Protein AF-A0A150PBJ9-F1 (afdb_monomer_lite)

Organism: Sorangium cellulosum (NCBI:txid56)

Radius of gyration: 31.78 Å; chains: 1; bounding box: 75×51×91 Å

Structure (mmCIF, N/CA/C/O backbone):
data_AF-A0A150PBJ9-F1
#
_entry.id   AF-A0A150PBJ9-F1
#
loop_
_atom_site.group_PDB
_atom_site.id
_atom_site.type_symbol
_atom_site.label_atom_id
_atom_site.label_alt_id
_atom_site.label_comp_id
_atom_site.label_asym_id
_atom_site.label_entity_id
_atom_site.label_seq_id
_atom_site.pdbx_PDB_ins_code
_atom_site.Cartn_x
_atom_site.Cartn_y
_atom_site.Cartn_z
_atom_site.occupancy
_atom_site.B_iso_or_equiv
_atom_site.auth_seq_id
_atom_site.auth_comp_id
_atom_site.auth_asym_id
_atom_site.auth_atom_id
_atom_site.pdbx_PDB_model_num
ATOM 1 N N . MET A 1 1 ? -46.341 -41.288 -55.806 1.00 36.78 1 MET A N 1
ATOM 2 C CA . MET A 1 1 ? -45.503 -42.311 -55.143 1.00 36.78 1 MET A CA 1
ATOM 3 C C . MET A 1 1 ? -45.011 -41.734 -53.827 1.00 36.78 1 MET A C 1
ATOM 5 O O . MET A 1 1 ? -44.511 -40.624 -53.857 1.00 36.78 1 MET A O 1
ATOM 9 N N . ARG A 1 2 ? -45.182 -42.499 -52.735 1.00 47.88 2 ARG A N 1
ATOM 10 C CA . ARG A 1 2 ? -44.670 -42.291 -51.359 1.00 47.88 2 ARG A CA 1
ATOM 11 C C . ARG A 1 2 ? -45.202 -41.021 -50.657 1.00 47.88 2 ARG A C 1
ATOM 13 O O . ARG A 1 2 ? -44.750 -39.921 -50.922 1.00 47.88 2 ARG A O 1
ATOM 20 N N . LEU A 1 3 ? -46.338 -41.122 -49.961 1.00 39.12 3 LEU A N 1
ATOM 21 C CA . LEU A 1 3 ? -46.480 -41.501 -48.534 1.00 39.12 3 LEU A CA 1
ATOM 22 C C . LEU A 1 3 ? -45.756 -40.518 -47.601 1.00 39.12 3 LEU A C 1
ATOM 24 O O . LEU A 1 3 ? -44.537 -40.447 -47.621 1.00 39.12 3 LEU A O 1
ATOM 28 N N . SER A 1 4 ? -46.515 -39.691 -46.871 1.00 40.34 4 SER A N 1
ATOM 29 C CA . SER A 1 4 ? -46.905 -39.931 -45.461 1.00 40.34 4 SER A CA 1
ATOM 30 C C . SER A 1 4 ? -45.711 -39.724 -44.520 1.00 40.34 4 SER A C 1
ATOM 32 O O . SER A 1 4 ? -44.721 -40.430 -44.623 1.00 40.34 4 SER A O 1
ATOM 34 N N . LYS A 1 5 ? -45.759 -38.824 -43.535 1.00 47.31 5 LYS A N 1
ATOM 35 C CA . LYS A 1 5 ? -46.699 -38.905 -42.411 1.00 47.31 5 LYS A CA 1
ATOM 36 C C . LYS A 1 5 ? -46.671 -37.584 -41.623 1.00 47.31 5 LYS A C 1
ATOM 38 O O . LYS A 1 5 ? -45.646 -37.222 -41.061 1.00 47.31 5 LYS A O 1
ATOM 43 N N . ILE A 1 6 ? -47.811 -36.899 -41.570 1.00 53.75 6 ILE A N 1
ATOM 44 C CA . ILE A 1 6 ? -48.126 -35.948 -40.500 1.00 53.75 6 ILE A CA 1
ATOM 45 C C . ILE A 1 6 ? -48.551 -36.799 -39.297 1.00 53.75 6 ILE A C 1
ATOM 47 O O . ILE A 1 6 ? -49.492 -37.585 -39.405 1.00 53.75 6 ILE A O 1
ATOM 51 N N . ALA A 1 7 ? -47.835 -36.672 -38.185 1.00 45.50 7 ALA A N 1
ATOM 52 C CA . ALA A 1 7 ? -48.248 -37.083 -36.842 1.00 45.50 7 ALA A CA 1
ATOM 53 C C . ALA A 1 7 ? -47.449 -36.199 -35.870 1.00 45.50 7 ALA A C 1
ATOM 55 O O . ALA A 1 7 ? -46.227 -36.273 -35.829 1.00 45.50 7 ALA A O 1
ATOM 56 N N . PHE A 1 8 ? -48.065 -35.170 -35.285 1.00 47.03 8 PHE A N 1
ATOM 57 C CA . PHE A 1 8 ? -48.608 -35.244 -33.923 1.00 47.03 8 PHE A CA 1
ATOM 58 C C . PHE A 1 8 ? -47.708 -36.059 -32.989 1.00 47.03 8 PHE A C 1
ATOM 60 O O . PHE A 1 8 ? -47.848 -37.273 -32.891 1.00 47.03 8 PHE A O 1
ATOM 67 N N . SER A 1 9 ? -46.816 -35.373 -32.275 1.00 44.09 9 SER A N 1
ATOM 68 C CA . SER A 1 9 ? -46.234 -35.902 -31.045 1.00 44.09 9 SER A CA 1
ATOM 69 C C . SER A 1 9 ? -46.145 -34.790 -29.999 1.00 44.09 9 SER A C 1
ATOM 71 O O . SER A 1 9 ? -45.128 -34.123 -29.858 1.00 44.09 9 SER A O 1
ATOM 73 N N . LEU A 1 10 ? -47.284 -34.610 -29.321 1.00 44.84 10 LEU A N 1
ATOM 74 C CA . LEU A 1 10 ? -47.415 -34.406 -27.873 1.00 44.84 10 LEU A CA 1
ATOM 75 C C . LEU A 1 10 ? -46.769 -33.130 -27.299 1.00 44.84 10 LEU A C 1
ATOM 77 O O . LEU A 1 10 ? -45.606 -33.092 -26.927 1.00 44.84 10 LEU A O 1
ATOM 81 N N . CYS A 1 11 ? -47.529 -32.039 -27.199 1.00 37.41 11 CYS A N 1
ATOM 82 C CA . CYS A 1 11 ? -48.166 -31.645 -25.932 1.00 37.41 11 CYS A CA 1
ATOM 83 C C . CYS A 1 11 ? -48.427 -32.800 -24.930 1.00 37.41 11 CYS A C 1
ATOM 85 O O . CYS A 1 11 ? -49.011 -33.816 -25.297 1.00 37.41 11 CYS A O 1
ATOM 87 N N . SER A 1 12 ? -48.070 -32.570 -23.658 1.00 45.22 12 SER A N 1
ATOM 88 C CA . SER A 1 12 ? -48.381 -33.354 -22.444 1.00 45.22 12 SER A CA 1
ATOM 89 C C . SER A 1 12 ? -47.236 -34.188 -21.843 1.00 45.22 12 SER A C 1
ATOM 91 O O . SER A 1 12 ? -47.244 -35.416 -21.830 1.00 45.22 12 SER A O 1
ATOM 93 N N . SER A 1 13 ? -46.295 -33.501 -21.197 1.00 43.56 13 SER A N 1
ATOM 94 C CA . SER A 1 13 ? -45.953 -33.835 -19.811 1.00 43.56 13 SER A CA 1
ATOM 95 C C . SER A 1 13 ? -45.966 -32.545 -19.001 1.00 43.56 13 SER A C 1
ATOM 97 O O . SER A 1 13 ? -45.478 -31.504 -19.431 1.00 43.56 13 SER A O 1
ATOM 99 N N . SER A 1 14 ? -46.687 -32.624 -17.898 1.00 48.47 14 SER A N 1
ATOM 100 C CA . SER A 1 14 ? -47.175 -31.537 -17.074 1.00 48.47 14 SER A CA 1
ATOM 101 C C . SER A 1 14 ? -46.084 -30.765 -16.320 1.00 48.47 14 SER A C 1
ATOM 103 O O . SER A 1 14 ? -45.061 -31.328 -15.952 1.00 48.47 14 SER A O 1
ATOM 105 N N . ALA A 1 15 ? -46.458 -29.527 -15.973 1.00 51.16 15 ALA A N 1
ATOM 106 C CA . ALA A 1 15 ? -46.025 -28.705 -14.836 1.00 51.16 15 ALA A CA 1
ATOM 107 C C . ALA A 1 15 ? -44.854 -27.705 -15.011 1.00 51.16 15 ALA A C 1
ATOM 109 O O . ALA A 1 15 ? -43.691 -28.066 -15.107 1.00 51.16 15 ALA A O 1
ATOM 110 N N . LEU A 1 16 ? -45.245 -26.425 -14.882 1.00 46.44 16 LEU A N 1
ATOM 111 C CA . LEU A 1 16 ? -44.522 -25.287 -14.288 1.00 46.44 16 LEU A CA 1
ATOM 112 C C . LEU A 1 16 ? -43.211 -24.803 -14.945 1.00 46.44 16 LEU A C 1
ATOM 114 O O . LEU A 1 16 ? -42.121 -25.228 -14.583 1.00 46.44 16 LEU A O 1
ATOM 118 N N . SER A 1 17 ? -43.307 -23.743 -15.756 1.00 46.72 17 SER A N 1
ATOM 119 C CA . SER A 1 17 ? -42.924 -22.367 -15.352 1.00 46.72 17 SER A CA 1
ATOM 120 C C . SER A 1 17 ? -42.616 -21.477 -16.569 1.00 46.72 17 SER A C 1
ATOM 122 O O . SER A 1 17 ? -41.638 -21.676 -17.275 1.00 46.72 17 SER A O 1
ATOM 124 N N . LEU A 1 18 ? -43.510 -20.507 -16.795 1.00 45.81 18 LEU A N 1
ATOM 125 C CA . LEU A 1 18 ? -43.277 -19.110 -17.206 1.00 45.81 18 LEU A CA 1
ATOM 126 C C . LEU A 1 18 ? -41.976 -18.763 -17.975 1.00 45.81 18 LEU A C 1
ATOM 128 O O . LEU A 1 18 ? -40.929 -18.625 -17.355 1.00 45.81 18 LEU A O 1
ATOM 132 N N . LEU A 1 19 ? -42.083 -18.423 -19.272 1.00 50.31 19 LEU A N 1
ATOM 133 C CA . LEU A 1 19 ? -42.003 -17.027 -19.766 1.00 50.31 19 LEU A CA 1
ATOM 134 C C . LEU A 1 19 ? -42.068 -16.916 -21.311 1.00 50.31 19 LEU A C 1
ATOM 136 O O . LEU A 1 19 ? -41.341 -17.563 -22.056 1.00 50.31 19 LEU A O 1
ATOM 140 N N . VAL A 1 20 ? -42.984 -16.041 -21.733 1.00 45.88 20 VAL A N 1
ATOM 141 C CA . VAL A 1 20 ? -43.241 -15.398 -23.042 1.00 45.88 20 VAL A CA 1
ATOM 142 C C . VAL A 1 20 ? -41.949 -14.737 -23.577 1.00 45.88 20 VAL A C 1
ATOM 144 O O . VAL A 1 20 ? -41.284 -14.062 -22.805 1.00 45.88 20 VAL A O 1
ATOM 147 N N . ALA A 1 21 ? -41.408 -15.001 -24.777 1.00 43.16 21 ALA A N 1
ATOM 148 C CA . ALA A 1 21 ? -41.847 -14.812 -26.176 1.00 43.16 21 ALA A CA 1
ATOM 149 C C . ALA A 1 21 ? -41.824 -13.353 -26.708 1.00 43.16 21 ALA A C 1
ATOM 151 O O . ALA A 1 21 ? -42.715 -12.578 -26.383 1.00 43.16 21 ALA A O 1
ATOM 152 N N . ALA A 1 22 ? -40.843 -13.059 -27.588 1.00 38.06 22 ALA A N 1
ATOM 153 C CA . ALA A 1 22 ? -40.787 -12.089 -28.716 1.00 38.06 22 ALA A CA 1
ATOM 154 C C . ALA A 1 22 ? -39.372 -11.461 -28.791 1.00 38.06 22 ALA A C 1
ATOM 156 O O . ALA A 1 22 ? -38.838 -11.084 -27.761 1.00 38.06 22 ALA A O 1
ATOM 157 N N . CYS A 1 23 ? -38.672 -11.295 -29.915 1.00 40.66 23 CYS A N 1
ATOM 158 C CA . CYS A 1 23 ? -38.951 -11.437 -31.341 1.00 40.66 23 CYS A CA 1
ATOM 159 C C . CYS A 1 23 ? -37.622 -11.752 -32.070 1.00 40.66 23 CYS A C 1
ATOM 161 O O . CYS A 1 23 ? -36.564 -11.258 -31.690 1.00 40.66 23 CYS A O 1
ATOM 163 N N . GLY A 1 24 ? -37.676 -12.581 -33.114 1.00 38.81 24 GLY A N 1
ATOM 164 C CA . GLY A 1 24 ? -36.553 -12.851 -34.008 1.00 38.81 24 GLY A CA 1
ATOM 165 C C . GLY A 1 24 ? -36.904 -12.413 -35.424 1.00 38.81 24 GLY A C 1
ATOM 166 O O . GLY A 1 24 ? -37.787 -13.005 -36.040 1.00 38.81 24 GLY A O 1
ATOM 167 N N . SER A 1 25 ? -36.193 -11.403 -35.921 1.00 46.75 25 SER A N 1
ATOM 168 C CA . SER A 1 25 ? -36.114 -11.033 -37.335 1.00 46.75 25 SER A CA 1
ATOM 169 C C . SER A 1 25 ? -34.650 -10.709 -37.636 1.00 46.75 25 SER A C 1
ATOM 171 O O . SER A 1 25 ? -34.183 -9.621 -37.319 1.00 46.75 25 SER A O 1
ATOM 173 N N . SER A 1 26 ? -33.912 -11.658 -38.211 1.00 48.69 26 SER A N 1
ATOM 174 C CA . SER A 1 26 ? -32.602 -11.404 -38.826 1.00 48.69 26 SER A CA 1
ATOM 175 C C . SER A 1 26 ? -32.810 -11.155 -40.321 1.00 48.69 26 SER A C 1
ATOM 177 O O . SER A 1 26 ? -33.587 -11.878 -40.951 1.00 48.69 26 SER A O 1
ATOM 179 N N . PRO A 1 27 ? -32.117 -10.164 -40.904 1.00 49.31 27 PRO A N 1
ATOM 180 C CA . PRO A 1 27 ? -30.964 -10.559 -41.708 1.00 49.31 27 PRO A CA 1
ATOM 181 C C . PRO A 1 27 ? -29.746 -9.619 -41.598 1.00 49.31 27 PRO A C 1
ATOM 183 O O . PRO A 1 27 ? -29.877 -8.405 -41.588 1.00 49.31 27 PRO A O 1
ATOM 186 N N . LEU A 1 28 ? -28.567 -10.255 -41.613 1.00 47.59 28 LEU A N 1
ATOM 187 C CA . LEU A 1 28 ? -27.345 -9.860 -42.332 1.00 47.59 28 LEU A CA 1
ATOM 188 C C . LEU A 1 28 ? -26.778 -8.446 -42.088 1.00 47.59 28 LEU A C 1
ATOM 190 O O . LEU A 1 28 ? -27.173 -7.475 -42.723 1.00 47.59 28 LEU A O 1
ATOM 194 N N . GLY A 1 29 ? -25.729 -8.398 -41.268 1.00 39.44 29 GLY A N 1
ATOM 195 C CA . GLY A 1 29 ? -24.799 -7.277 -41.140 1.00 39.44 29 GLY A CA 1
ATOM 196 C C . GLY A 1 29 ? -23.786 -7.612 -40.054 1.00 39.44 29 GLY A C 1
ATOM 197 O O . GLY A 1 29 ? -24.039 -7.360 -38.882 1.00 39.44 29 GLY A O 1
ATOM 198 N N . GLY A 1 30 ? -22.721 -8.315 -40.432 1.00 49.91 30 GLY A N 1
ATOM 199 C CA . GLY A 1 30 ? -21.629 -8.654 -39.535 1.00 49.91 30 GLY A CA 1
ATOM 200 C C . GLY A 1 30 ? -20.514 -7.637 -39.680 1.00 49.91 30 GLY A C 1
ATOM 201 O O . GLY A 1 30 ? -19.981 -7.521 -40.771 1.00 49.91 30 GLY A O 1
ATOM 202 N N . ASP A 1 31 ? -20.163 -7.000 -38.571 1.00 43.06 31 ASP A N 1
ATOM 203 C CA . ASP A 1 31 ? -18.818 -6.539 -38.245 1.00 43.06 31 ASP A CA 1
ATOM 204 C C . ASP A 1 31 ? -18.691 -6.763 -36.735 1.00 43.06 31 ASP A C 1
ATOM 206 O O . ASP A 1 31 ? -19.341 -6.110 -35.916 1.00 43.06 31 ASP A O 1
ATOM 210 N N . GLY A 1 32 ? -17.996 -7.843 -36.383 1.00 54.97 32 GLY A N 1
ATOM 211 C CA . GLY A 1 32 ? -17.704 -8.196 -35.007 1.00 54.97 32 GLY A CA 1
ATOM 212 C C . GLY A 1 32 ? -16.408 -7.526 -34.601 1.00 54.97 32 GLY A C 1
ATOM 213 O O . GLY A 1 32 ? -15.347 -8.008 -34.979 1.00 54.97 32 GLY A O 1
ATOM 214 N N . ASP A 1 33 ? -16.499 -6.477 -33.792 1.00 42.81 33 ASP A N 1
ATOM 215 C CA . ASP A 1 33 ? -15.355 -5.984 -33.039 1.00 42.81 33 ASP A CA 1
ATOM 216 C C . ASP A 1 33 ? -15.499 -6.413 -31.585 1.00 42.81 33 ASP A C 1
ATOM 218 O O . ASP A 1 33 ? -16.391 -6.019 -30.832 1.00 42.81 33 ASP A O 1
ATOM 222 N N . SER A 1 34 ? -14.617 -7.348 -31.272 1.00 52.88 34 SER A N 1
ATOM 223 C CA . SER A 1 34 ? -14.459 -8.063 -30.026 1.00 52.88 34 SER A CA 1
ATOM 224 C C . SER A 1 34 ? -14.474 -7.143 -28.812 1.00 52.88 34 SER A C 1
ATOM 226 O O . SER A 1 34 ? -13.757 -6.145 -28.738 1.00 52.88 34 SER A O 1
ATOM 228 N N . ALA A 1 35 ? -15.209 -7.588 -27.795 1.00 47.78 35 ALA A N 1
ATOM 229 C CA . ALA A 1 35 ? -14.865 -7.312 -26.419 1.00 47.78 35 ALA A CA 1
ATOM 230 C C . ALA A 1 35 ? -13.405 -7.723 -26.189 1.00 47.78 35 ALA A C 1
ATOM 232 O O . ALA A 1 35 ? -13.084 -8.902 -26.068 1.00 47.78 35 ALA A O 1
ATOM 233 N N . SER A 1 36 ? -12.541 -6.726 -26.104 1.00 47.19 36 SER A N 1
ATOM 234 C CA . SER A 1 36 ? -11.351 -6.804 -25.283 1.00 47.19 36 SER A CA 1
ATOM 235 C C . SER A 1 36 ? -11.585 -5.807 -24.169 1.00 47.19 36 SER A C 1
ATOM 237 O O . SER A 1 36 ? -11.382 -4.606 -24.325 1.00 47.19 36 SER A O 1
ATOM 239 N N . SER A 1 37 ? -12.045 -6.318 -23.031 1.00 49.19 37 SER A N 1
ATOM 240 C CA . SER A 1 37 ? -11.623 -5.782 -21.749 1.00 49.19 37 SER A CA 1
ATOM 241 C C . SER A 1 37 ? -10.098 -5.728 -21.790 1.00 49.19 37 SER A C 1
ATOM 243 O O . SER A 1 37 ? -9.423 -6.725 -21.525 1.00 49.19 37 SER A O 1
ATOM 245 N N . ALA A 1 38 ? -9.557 -4.587 -22.203 1.00 46.84 38 ALA A N 1
ATOM 246 C CA . ALA A 1 38 ? -8.199 -4.233 -21.881 1.00 46.84 38 ALA A CA 1
ATOM 247 C C . ALA A 1 38 ? -8.198 -4.076 -20.361 1.00 46.84 38 ALA A C 1
ATOM 249 O O . ALA A 1 38 ? -8.530 -3.026 -19.818 1.00 46.84 38 ALA A O 1
ATOM 250 N N . GLY A 1 39 ? -7.889 -5.171 -19.661 1.00 47.16 39 GLY A N 1
ATOM 251 C CA . GLY A 1 39 ? -7.161 -5.025 -18.419 1.00 47.16 39 GLY A CA 1
ATOM 252 C C . GLY A 1 39 ? -5.980 -4.142 -18.777 1.00 47.16 39 GLY A C 1
ATOM 253 O O . GLY A 1 39 ? -5.208 -4.491 -19.673 1.00 47.16 39 GLY A O 1
ATOM 254 N N . HIS A 1 40 ? -5.913 -2.966 -18.167 1.00 47.53 40 HIS 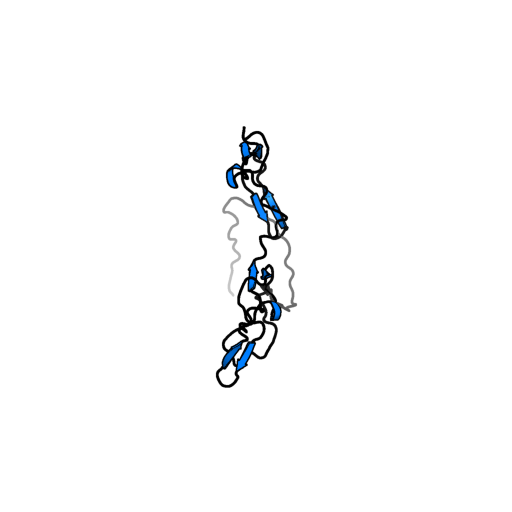A N 1
ATOM 255 C CA . HIS A 1 40 ? -4.769 -2.079 -18.270 1.00 47.53 40 HIS A CA 1
ATOM 256 C C . HIS A 1 40 ? -3.616 -2.765 -17.527 1.00 47.53 40 HIS A C 1
ATOM 258 O O . HIS A 1 40 ? -3.254 -2.423 -16.409 1.00 47.53 40 HIS A O 1
ATOM 264 N N . GLY A 1 41 ? -3.090 -3.831 -18.137 1.00 45.69 41 GLY A N 1
ATOM 265 C CA . GLY A 1 41 ? -1.775 -4.350 -17.843 1.00 45.69 41 GLY A CA 1
ATOM 266 C C . GLY A 1 41 ? -0.818 -3.220 -18.155 1.00 45.69 41 GLY A C 1
ATOM 267 O O . GLY A 1 41 ? -0.817 -2.711 -19.278 1.00 45.69 41 GLY A O 1
ATOM 268 N N . ALA A 1 42 ? -0.092 -2.801 -17.122 1.00 54.66 42 ALA A N 1
ATOM 269 C CA . ALA A 1 42 ? 0.936 -1.780 -17.153 1.00 54.66 42 ALA A CA 1
ATOM 270 C C . ALA A 1 42 ? 1.710 -1.822 -18.480 1.00 54.66 42 ALA A C 1
ATOM 272 O O . ALA A 1 42 ? 2.580 -2.663 -18.694 1.00 54.66 42 ALA A O 1
ATOM 273 N N . SER A 1 43 ? 1.338 -0.931 -19.395 1.00 51.09 43 SER A N 1
ATOM 274 C CA . SER A 1 43 ? 2.121 -0.631 -20.584 1.00 51.09 43 SER A CA 1
ATOM 275 C C . SER A 1 43 ? 3.105 0.431 -20.109 1.00 51.09 43 SER A C 1
ATOM 277 O O . SER A 1 43 ? 2.723 1.566 -19.861 1.00 51.09 43 SER A O 1
ATOM 279 N N . ALA A 1 44 ? 4.326 0.055 -19.737 1.00 53.62 44 ALA A N 1
ATOM 280 C CA . ALA A 1 44 ? 5.395 -0.116 -20.714 1.00 53.62 44 ALA A CA 1
ATOM 281 C C . ALA A 1 44 ? 5.399 1.069 -21.690 1.00 53.62 44 ALA A C 1
ATOM 283 O O . ALA A 1 44 ? 4.933 0.962 -22.821 1.00 53.62 44 ALA A O 1
ATOM 284 N N . SER A 1 45 ? 5.906 2.213 -21.236 1.00 52.50 45 SER A N 1
ATOM 285 C CA . SER A 1 45 ? 6.220 3.345 -22.104 1.00 52.50 45 SER A CA 1
ATOM 286 C C . SER A 1 45 ? 7.733 3.436 -22.330 1.00 52.50 45 SER A C 1
ATOM 288 O O . SER A 1 45 ? 8.449 4.155 -21.644 1.00 52.50 45 SER A O 1
ATOM 290 N N . SER A 1 46 ? 8.165 2.681 -23.342 1.00 54.09 46 SER A N 1
ATOM 291 C CA . SER A 1 46 ? 8.940 3.175 -24.490 1.00 54.09 46 SER A CA 1
ATOM 292 C C . SER A 1 46 ? 10.366 3.710 -24.282 1.00 54.09 46 SER A C 1
ATOM 294 O O . SER A 1 46 ? 10.625 4.906 -24.377 1.00 54.09 46 SER A O 1
ATOM 296 N N . GLY A 1 47 ? 11.316 2.777 -24.221 1.00 43.81 47 GLY A N 1
ATOM 297 C CA . GLY A 1 47 ? 12.607 2.842 -24.925 1.00 43.81 47 GLY A CA 1
ATOM 298 C C . GLY A 1 47 ? 12.834 1.491 -25.628 1.00 43.81 47 GLY A C 1
ATOM 299 O O . GLY A 1 47 ? 12.170 0.529 -25.236 1.00 43.81 47 GLY A O 1
ATOM 300 N N . PRO A 1 48 ? 13.679 1.369 -26.672 1.00 43.47 48 PRO A N 1
ATOM 301 C CA . PRO A 1 48 ? 13.875 0.110 -27.396 1.00 43.47 48 PRO A CA 1
ATOM 302 C C . PRO A 1 48 ? 14.573 -0.921 -26.493 1.00 43.47 48 PRO A C 1
ATOM 304 O O . PRO A 1 48 ? 15.778 -1.089 -26.520 1.00 43.47 48 PRO A O 1
ATOM 307 N N . GLY A 1 49 ? 13.813 -1.597 -25.637 1.00 50.38 49 GLY A N 1
ATOM 308 C CA . GLY A 1 49 ? 14.286 -2.688 -24.794 1.00 50.38 49 GLY A CA 1
ATOM 309 C C . GLY A 1 4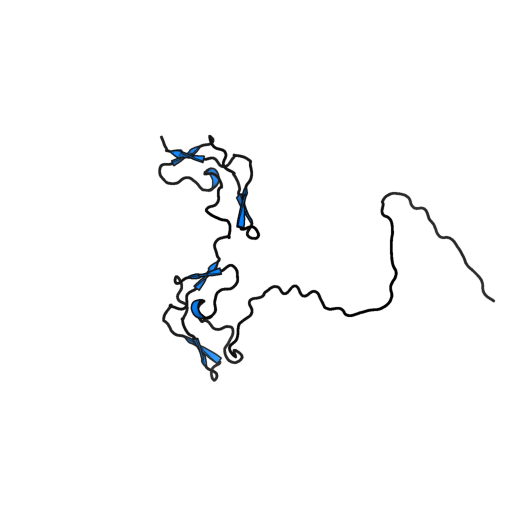9 ? 14.060 -4.011 -25.503 1.00 50.38 49 GLY A C 1
ATOM 310 O O . GLY A 1 49 ? 13.194 -4.782 -25.106 1.00 50.38 49 GLY A O 1
ATOM 311 N N . THR A 1 50 ? 14.757 -4.249 -26.612 1.00 51.19 50 THR A N 1
ATOM 312 C CA . THR A 1 50 ? 14.817 -5.600 -27.208 1.00 51.19 50 THR A CA 1
ATOM 313 C C . THR A 1 50 ? 16.194 -6.243 -27.017 1.00 51.19 50 THR A C 1
ATOM 315 O O . THR A 1 50 ? 16.374 -7.402 -27.370 1.00 51.19 50 THR A O 1
ATOM 318 N N . GLU A 1 51 ? 17.147 -5.538 -26.398 1.00 60.75 51 GLU A N 1
ATOM 319 C CA . GLU A 1 51 ? 18.505 -6.046 -26.159 1.00 60.75 51 GLU A CA 1
ATOM 320 C C . GLU A 1 51 ? 18.836 -6.323 -24.683 1.00 60.75 51 GLU A C 1
ATOM 322 O O . GLU A 1 51 ? 19.543 -7.290 -24.411 1.00 60.75 51 GLU A O 1
ATOM 327 N N . CYS A 1 52 ? 18.268 -5.582 -23.723 1.00 70.94 52 CYS A N 1
ATOM 328 C CA . CYS A 1 52 ? 18.448 -5.875 -22.296 1.00 70.94 52 CYS A CA 1
ATOM 329 C C . CYS A 1 52 ? 17.313 -6.717 -21.709 1.00 70.94 52 CYS A C 1
ATOM 331 O O . CYS A 1 52 ? 16.143 -6.562 -22.062 1.00 70.94 52 CYS A O 1
ATOM 333 N N . GLY A 1 53 ? 17.663 -7.625 -20.795 1.00 68.31 53 GLY A N 1
ATOM 334 C CA . GLY A 1 53 ? 16.709 -8.535 -20.166 1.00 68.31 53 GLY A CA 1
ATOM 335 C C . GLY A 1 53 ? 15.666 -7.801 -19.318 1.00 68.31 53 GLY A C 1
ATOM 336 O O . GLY A 1 53 ? 15.979 -7.319 -18.232 1.00 68.31 53 GLY A O 1
ATOM 337 N N . GLY A 1 54 ? 14.417 -7.774 -19.788 1.00 71.81 54 GLY A N 1
ATOM 338 C CA . GLY A 1 54 ? 13.267 -7.293 -19.017 1.00 71.81 54 GLY A CA 1
ATOM 339 C C . GLY A 1 54 ? 13.122 -5.764 -18.944 1.00 71.81 54 GLY A C 1
ATOM 340 O O . GLY A 1 54 ? 13.784 -5.039 -19.685 1.00 71.81 54 GLY A O 1
ATOM 341 N N . PRO A 1 55 ? 12.204 -5.261 -18.096 1.00 73.94 55 PRO A N 1
ATOM 342 C CA . PRO A 1 55 ? 11.976 -3.827 -17.923 1.00 73.94 55 PRO A CA 1
ATOM 343 C C . PRO A 1 55 ? 13.184 -3.136 -17.277 1.00 73.94 55 PRO A C 1
ATOM 345 O O . PRO A 1 55 ? 13.952 -3.761 -16.545 1.00 73.94 55 PRO A O 1
ATOM 348 N N . SER A 1 56 ? 13.326 -1.833 -17.527 1.00 77.56 56 SER A N 1
ATOM 349 C CA . SER A 1 56 ? 14.393 -1.031 -16.927 1.00 77.56 56 SER A CA 1
ATOM 350 C C . SER A 1 56 ? 14.277 -1.041 -15.398 1.00 77.56 56 SER A C 1
ATOM 352 O O . SER A 1 56 ? 13.195 -0.745 -14.882 1.00 77.56 56 SER A O 1
ATOM 354 N N . PRO A 1 57 ? 15.367 -1.325 -14.661 1.00 80.25 57 PRO A N 1
ATOM 355 C CA . PRO A 1 57 ? 15.372 -1.323 -13.199 1.00 80.25 57 PRO A CA 1
ATOM 356 C C . PRO A 1 57 ? 15.429 0.092 -12.591 1.00 80.25 57 PRO A C 1
ATOM 358 O O . PRO A 1 57 ? 15.640 0.231 -11.390 1.00 80.25 57 PRO A O 1
ATOM 361 N N . VAL A 1 58 ? 15.256 1.147 -13.398 1.00 86.56 58 VAL A N 1
ATOM 362 C CA . VAL A 1 58 ? 15.182 2.530 -12.911 1.00 86.56 58 VAL A CA 1
ATOM 363 C C . VAL A 1 58 ? 13.958 2.734 -12.012 1.00 86.56 58 VAL A C 1
ATOM 365 O O . VAL A 1 58 ? 12.891 2.163 -12.252 1.00 86.56 58 VAL A O 1
ATOM 368 N N . GLY A 1 59 ? 14.111 3.558 -10.980 1.00 87.31 59 GLY A N 1
ATOM 369 C CA . GLY A 1 59 ? 13.046 3.818 -10.020 1.00 87.31 59 GLY A CA 1
ATOM 370 C C . GLY A 1 59 ? 11.859 4.615 -10.575 1.00 87.31 59 GLY A C 1
ATOM 371 O O . GLY A 1 59 ? 11.842 5.098 -11.717 1.00 87.31 59 GLY A O 1
ATOM 372 N N . CYS A 1 60 ? 10.836 4.758 -9.736 1.00 88.00 60 CYS A N 1
ATOM 373 C CA . CYS A 1 60 ? 9.569 5.385 -10.097 1.00 88.00 60 CYS A CA 1
ATOM 374 C C . CYS A 1 60 ? 9.656 6.881 -10.421 1.00 88.00 60 CYS A C 1
ATOM 376 O O . CYS A 1 60 ? 8.778 7.392 -11.109 1.00 88.00 60 CYS A O 1
ATOM 378 N N . HIS A 1 61 ? 10.717 7.588 -10.027 1.00 84.75 61 HIS A N 1
ATOM 379 C CA . HIS A 1 61 ? 10.915 8.990 -10.419 1.00 84.75 61 HIS A CA 1
ATOM 380 C C . HIS A 1 61 ? 11.116 9.143 -11.933 1.00 84.75 61 HIS A C 1
ATOM 382 O O . HIS A 1 61 ? 10.776 10.181 -12.500 1.00 84.75 61 HIS A O 1
ATOM 388 N N . ALA A 1 62 ? 11.655 8.115 -12.597 1.00 82.56 62 ALA A N 1
ATOM 389 C CA . ALA A 1 62 ? 11.885 8.125 -14.039 1.00 82.56 62 ALA A CA 1
ATOM 390 C C . ALA A 1 62 ? 10.748 7.463 -14.832 1.00 82.56 62 ALA A C 1
ATOM 392 O O . ALA A 1 62 ? 10.425 7.922 -15.927 1.00 82.56 62 ALA A O 1
ATOM 393 N N . GLN A 1 63 ? 10.158 6.383 -14.306 1.00 82.81 63 GLN A N 1
ATOM 394 C CA . GLN A 1 63 ? 9.140 5.587 -15.014 1.00 82.81 63 GLN A CA 1
ATOM 395 C C . GLN A 1 63 ? 7.701 5.833 -14.546 1.00 82.81 63 GLN A C 1
ATOM 397 O O . GLN A 1 63 ? 6.762 5.440 -15.234 1.00 82.81 63 GLN A O 1
ATOM 402 N N . GLY A 1 64 ? 7.514 6.484 -13.400 1.00 81.94 64 GLY A N 1
ATOM 403 C CA . GLY A 1 64 ? 6.236 6.521 -12.698 1.00 81.94 64 GLY A CA 1
ATOM 404 C C . GLY A 1 64 ? 5.906 5.197 -12.004 1.00 81.94 64 GLY A C 1
ATOM 405 O O . GLY A 1 64 ? 6.635 4.209 -12.104 1.00 81.94 64 GLY A O 1
ATOM 406 N N . CYS A 1 65 ? 4.787 5.194 -11.284 1.00 85.06 65 CYS A N 1
ATOM 407 C CA . CYS A 1 65 ? 4.213 4.007 -10.662 1.00 85.06 65 CYS A CA 1
ATOM 408 C C . CYS A 1 65 ? 2.932 3.574 -11.389 1.00 85.06 65 CYS A C 1
ATOM 410 O O . CYS A 1 65 ? 2.250 4.422 -11.968 1.00 85.06 65 CYS A O 1
ATOM 412 N N . PRO A 1 66 ? 2.592 2.270 -11.385 1.00 79.81 66 PRO A N 1
ATOM 413 C CA . PRO A 1 66 ? 1.287 1.807 -11.849 1.00 79.81 66 PRO A CA 1
ATOM 414 C C . PRO A 1 66 ? 0.156 2.392 -10.987 1.00 79.81 66 PRO A C 1
ATOM 416 O O . PRO A 1 66 ? 0.395 2.878 -9.882 1.00 79.81 66 PRO A O 1
ATOM 419 N N . GLU A 1 67 ? -1.077 2.354 -11.500 1.00 77.25 67 GLU A N 1
ATOM 420 C CA . GLU A 1 67 ? -2.245 2.928 -10.820 1.00 77.25 67 GLU A CA 1
ATOM 421 C C . GLU A 1 67 ? -2.429 2.365 -9.400 1.00 77.25 67 GLU A C 1
ATOM 423 O O . GLU A 1 67 ? -2.301 1.160 -9.179 1.00 77.25 67 GLU A O 1
ATOM 428 N N . GLY A 1 68 ? -2.742 3.247 -8.443 1.00 70.94 68 GLY A N 1
ATOM 429 C CA . GLY A 1 68 ? -2.877 2.888 -7.027 1.00 70.94 68 GLY A CA 1
ATOM 430 C C . GLY A 1 68 ? -1.545 2.647 -6.313 1.00 70.94 68 GLY A C 1
ATOM 431 O O . GLY A 1 68 ? -1.515 1.971 -5.282 1.00 70.94 68 GLY A O 1
ATOM 432 N N . GLN A 1 69 ? -0.439 3.149 -6.866 1.00 83.81 69 GLN A N 1
ATOM 433 C CA . GLN A 1 69 ? 0.842 3.209 -6.181 1.00 83.81 69 GLN A CA 1
ATOM 434 C C . 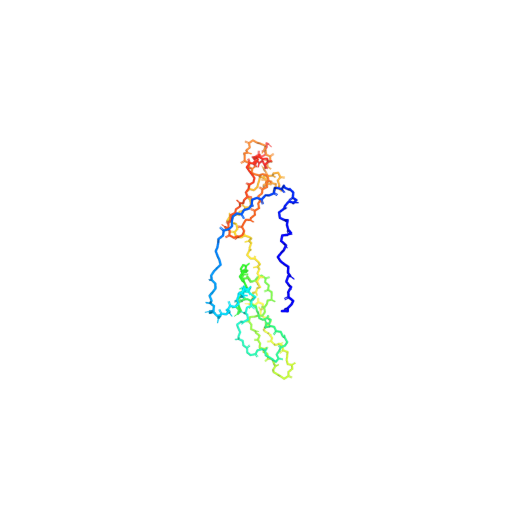GLN A 1 69 ? 1.430 4.624 -6.250 1.00 83.81 69 GLN A C 1
ATOM 436 O O . GLN A 1 69 ? 1.502 5.233 -7.321 1.00 83.81 69 GLN A O 1
ATOM 441 N N . SER A 1 70 ? 1.952 5.098 -5.122 1.00 84.94 70 SER A N 1
ATOM 442 C CA . SER A 1 70 ? 2.690 6.355 -5.022 1.00 84.94 70 SER A CA 1
ATOM 443 C C . SER A 1 70 ? 4.193 6.113 -5.023 1.00 84.94 70 SER A C 1
ATOM 445 O O . SER A 1 70 ? 4.701 5.123 -4.496 1.00 84.94 70 SER A O 1
ATOM 447 N N . CYS A 1 71 ? 4.916 7.044 -5.633 1.00 88.12 71 CYS A N 1
ATOM 448 C CA . CYS A 1 71 ? 6.368 7.025 -5.671 1.00 88.12 71 CYS A CA 1
ATOM 449 C C . CYS A 1 71 ? 6.925 7.682 -4.402 1.00 88.12 71 CYS A C 1
ATOM 451 O O . CYS A 1 71 ? 6.581 8.830 -4.116 1.00 88.12 71 CYS A O 1
ATOM 453 N N . VAL A 1 72 ? 7.752 6.957 -3.645 1.00 86.00 72 VAL A N 1
ATOM 454 C CA . VAL A 1 72 ? 8.375 7.448 -2.404 1.00 86.00 72 VAL A CA 1
ATOM 455 C C . VAL A 1 72 ? 9.883 7.214 -2.399 1.00 86.00 72 VAL A C 1
ATOM 457 O O . VAL A 1 72 ? 10.375 6.224 -2.942 1.00 86.00 72 VAL A O 1
ATOM 460 N N . ASP A 1 73 ? 10.620 8.087 -1.718 1.00 84.50 73 ASP A N 1
ATOM 461 C CA . ASP A 1 73 ? 12.085 8.046 -1.615 1.00 84.50 73 ASP A CA 1
ATOM 462 C C . ASP A 1 73 ? 12.623 7.029 -0.578 1.00 84.50 73 ASP A C 1
ATOM 464 O O . ASP A 1 73 ? 13.803 7.037 -0.242 1.00 84.50 73 ASP A O 1
ATOM 468 N N . GLU A 1 74 ? 11.784 6.136 -0.039 1.00 76.81 74 GLU A N 1
ATOM 469 C CA . GLU A 1 74 ? 12.177 5.203 1.037 1.00 76.81 74 GLU A CA 1
ATOM 470 C C . GLU A 1 74 ? 12.939 3.950 0.558 1.00 76.81 74 GLU A C 1
ATOM 472 O O . GLU A 1 74 ? 13.340 3.117 1.374 1.00 76.81 74 GLU A O 1
ATOM 477 N N . GLY A 1 75 ? 13.163 3.791 -0.750 1.00 75.19 75 GLY A N 1
ATOM 478 C CA . GLY A 1 75 ? 13.869 2.637 -1.311 1.00 75.19 75 GLY A CA 1
ATOM 479 C C . GLY A 1 75 ? 15.036 3.019 -2.214 1.00 75.19 75 GLY A C 1
ATOM 480 O O . GLY A 1 75 ? 14.999 4.025 -2.915 1.00 75.19 75 GLY A O 1
ATOM 481 N N . CYS A 1 76 ? 16.072 2.176 -2.226 1.00 80.25 76 CYS A N 1
ATOM 482 C CA . CYS A 1 76 ? 17.240 2.381 -3.076 1.00 80.25 76 CYS A CA 1
ATOM 483 C C . CYS A 1 76 ? 16.988 1.833 -4.484 1.00 80.25 76 CYS A C 1
ATOM 485 O O . CYS A 1 76 ? 17.380 0.714 -4.816 1.00 80.25 76 CYS A O 1
ATOM 487 N N . ALA A 1 77 ? 16.304 2.631 -5.298 1.00 86.50 77 ALA A N 1
ATOM 488 C CA . ALA A 1 77 ? 16.237 2.422 -6.735 1.00 86.50 77 ALA A CA 1
ATOM 489 C C . ALA A 1 77 ? 17.162 3.425 -7.445 1.00 86.50 77 ALA A C 1
ATOM 491 O O . ALA A 1 77 ? 17.279 4.564 -6.993 1.00 86.50 77 ALA A O 1
ATOM 492 N N . PRO A 1 78 ? 17.812 3.043 -8.552 1.00 84.00 78 PRO A N 1
ATOM 493 C CA . PRO A 1 78 ? 18.674 3.942 -9.313 1.00 84.00 78 PRO A CA 1
ATOM 494 C C . PRO A 1 78 ? 17.857 5.020 -10.044 1.00 84.00 78 PRO A C 1
ATOM 496 O O . PRO A 1 78 ? 16.812 4.713 -10.626 1.00 84.00 78 PRO A O 1
ATOM 499 N N . SER A 1 79 ? 18.332 6.272 -10.068 1.00 83.88 79 SER A N 1
ATOM 500 C CA . SER A 1 79 ? 17.659 7.370 -10.790 1.00 83.88 79 SER A CA 1
ATOM 501 C C . SER A 1 79 ? 17.776 7.268 -12.311 1.00 83.88 79 SER A C 1
ATOM 503 O O . SER A 1 79 ? 16.916 7.769 -13.042 1.00 83.88 79 SER A O 1
ATOM 505 N N . ARG A 1 80 ? 18.837 6.623 -12.814 1.00 83.06 80 ARG A N 1
ATOM 506 C CA . ARG A 1 80 ? 19.072 6.399 -14.243 1.00 83.06 80 ARG A CA 1
ATOM 507 C C . ARG A 1 80 ? 19.683 5.027 -14.487 1.00 83.06 80 ARG A C 1
ATOM 509 O O . ARG A 1 80 ? 20.661 4.641 -13.855 1.00 83.06 80 ARG A O 1
ATOM 516 N N . CYS A 1 81 ? 19.154 4.344 -15.493 1.00 84.75 81 CYS A N 1
ATOM 517 C CA . CYS A 1 81 ? 19.743 3.135 -16.044 1.00 84.75 81 CYS A CA 1
ATOM 518 C C . CYS A 1 81 ? 19.882 3.278 -17.553 1.00 84.75 81 CYS A C 1
ATOM 520 O O . CYS A 1 81 ? 19.010 3.849 -18.211 1.00 84.75 81 CYS A O 1
ATOM 522 N N . GLY A 1 82 ? 20.969 2.752 -18.096 1.00 85.25 82 GLY A N 1
ATOM 523 C CA . GLY A 1 82 ? 21.097 2.510 -19.519 1.00 85.25 82 GLY A CA 1
ATOM 524 C C . GLY A 1 82 ? 21.296 1.029 -19.802 1.00 85.25 82 GLY A C 1
ATOM 525 O O . GLY A 1 82 ? 21.612 0.230 -18.920 1.00 85.25 82 GLY A O 1
ATOM 526 N N . CYS A 1 83 ? 21.045 0.676 -21.052 1.00 86.00 83 CYS A N 1
ATOM 527 C CA . CYS A 1 83 ? 21.159 -0.681 -21.546 1.00 86.00 83 CYS A CA 1
ATOM 528 C C . CYS A 1 83 ? 22.448 -0.807 -22.358 1.00 86.00 83 CYS A C 1
ATOM 530 O O . CYS A 1 83 ? 22.692 0.014 -23.246 1.00 86.00 83 CYS A O 1
ATOM 532 N N . ASP A 1 84 ? 23.270 -1.805 -22.036 1.00 83.44 84 ASP A N 1
ATOM 533 C CA . ASP A 1 84 ? 24.427 -2.163 -22.846 1.00 83.44 84 ASP A CA 1
ATOM 534 C C . ASP A 1 84 ? 23.999 -3.129 -23.971 1.00 83.44 84 ASP A C 1
ATOM 536 O O . ASP A 1 84 ? 23.570 -4.251 -23.683 1.00 83.44 84 ASP A O 1
ATOM 540 N N . PRO A 1 85 ? 24.104 -2.722 -25.249 1.00 76.06 85 PRO A N 1
ATOM 541 C CA . PRO A 1 85 ? 23.600 -3.497 -26.383 1.00 76.06 85 PRO A CA 1
ATOM 542 C C . PRO A 1 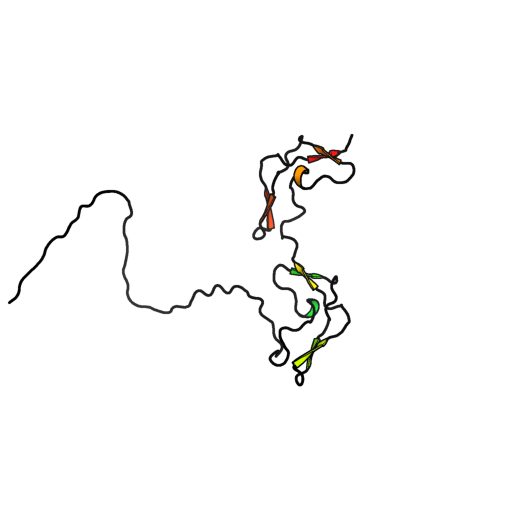85 ? 24.454 -4.735 -26.703 1.00 76.06 85 PRO A C 1
ATOM 544 O O . PRO A 1 85 ? 23.997 -5.643 -27.396 1.00 76.06 85 PRO A O 1
ATOM 547 N N . GLU A 1 86 ? 25.702 -4.786 -26.224 1.00 78.94 86 GLU A N 1
ATOM 548 C CA . GLU A 1 86 ? 26.644 -5.873 -26.518 1.00 78.94 86 GLU A CA 1
ATOM 549 C C . GLU A 1 86 ? 26.475 -7.057 -25.557 1.00 78.94 86 GLU A C 1
ATOM 551 O O . GLU A 1 86 ? 26.596 -8.218 -25.953 1.00 78.94 86 GLU A O 1
ATOM 556 N N . THR A 1 87 ? 26.181 -6.767 -24.292 1.00 80.44 87 THR A N 1
ATOM 557 C CA . THR A 1 87 ? 26.017 -7.762 -23.222 1.00 80.44 87 THR A CA 1
ATOM 558 C C . THR A 1 87 ? 24.559 -8.019 -22.855 1.00 80.44 87 THR A C 1
ATOM 560 O O . THR A 1 87 ? 24.266 -9.026 -22.206 1.00 80.44 87 THR A O 1
ATOM 563 N N . GLY A 1 88 ? 23.645 -7.124 -23.241 1.00 80.00 88 GLY A N 1
ATOM 564 C CA . GLY A 1 88 ? 22.250 -7.144 -22.800 1.00 80.00 88 GLY A CA 1
ATOM 565 C C . GLY A 1 88 ? 22.091 -6.887 -21.297 1.00 80.00 88 GLY A C 1
ATOM 566 O O . GLY A 1 88 ? 21.066 -7.250 -20.707 1.00 80.00 88 GLY A O 1
ATOM 567 N N . ALA A 1 89 ? 23.113 -6.308 -20.658 1.00 82.38 89 ALA A N 1
ATOM 568 C CA . ALA A 1 89 ? 23.123 -6.002 -19.236 1.00 82.38 89 ALA A CA 1
ATOM 569 C C . ALA A 1 89 ? 22.689 -4.555 -18.966 1.00 82.38 89 ALA A C 1
ATOM 571 O O . ALA A 1 89 ? 23.006 -3.625 -19.709 1.00 82.38 89 ALA A O 1
ATOM 572 N N . TRP A 1 90 ? 21.987 -4.362 -17.851 1.00 83.88 90 TRP A N 1
ATOM 573 C CA . TRP A 1 90 ? 21.650 -3.036 -17.344 1.00 83.88 90 TRP A CA 1
ATOM 574 C C . TRP A 1 90 ? 22.841 -2.431 -16.600 1.00 83.88 90 TRP A C 1
ATOM 576 O O . TRP A 1 90 ? 23.438 -3.085 -15.744 1.00 83.88 90 TRP A O 1
ATOM 586 N N . TYR A 1 91 ? 23.147 -1.166 -16.884 1.00 86.25 91 TYR A N 1
ATOM 587 C CA . TYR A 1 91 ? 24.063 -0.355 -16.087 1.00 86.25 91 TYR A CA 1
ATOM 588 C C . TYR A 1 91 ? 23.279 0.789 -15.442 1.00 86.25 91 TYR A C 1
ATOM 590 O O . TYR A 1 91 ? 22.586 1.543 -16.123 1.00 86.25 91 TYR A O 1
ATOM 598 N N . CYS A 1 92 ? 23.369 0.916 -14.123 1.00 86.50 92 CYS A N 1
ATOM 599 C CA . CYS A 1 92 ? 22.562 1.856 -13.350 1.00 86.50 92 CYS A CA 1
ATOM 600 C C . CYS A 1 92 ? 23.419 2.726 -12.439 1.00 86.50 92 CYS A C 1
ATOM 602 O O . CYS A 1 92 ? 24.541 2.365 -12.084 1.00 86.50 92 CYS A O 1
ATOM 604 N N . THR A 1 93 ? 22.887 3.890 -12.080 1.00 84.12 93 THR A N 1
ATOM 605 C CA . THR A 1 93 ? 23.497 4.785 -11.101 1.00 84.12 93 THR A CA 1
ATOM 606 C C . THR A 1 93 ? 23.127 4.363 -9.680 1.00 84.12 93 THR A C 1
ATOM 608 O O . THR A 1 93 ? 21.958 4.285 -9.332 1.00 84.12 93 THR A O 1
ATOM 611 N N . GLU A 1 94 ? 24.119 4.135 -8.822 1.00 83.06 94 GLU A N 1
ATOM 612 C CA . GLU A 1 94 ? 23.918 3.732 -7.417 1.00 83.06 94 GLU A CA 1
ATOM 613 C C . GLU A 1 94 ? 23.602 4.945 -6.515 1.00 83.06 94 GLU A C 1
ATOM 615 O O . GLU A 1 94 ? 24.228 5.147 -5.476 1.00 83.06 94 GLU A O 1
ATOM 620 N N . ASP A 1 95 ? 22.691 5.815 -6.955 1.00 83.81 95 ASP A N 1
ATOM 621 C CA . ASP A 1 95 ? 22.336 7.052 -6.245 1.00 83.81 95 ASP A CA 1
ATOM 622 C C . ASP A 1 95 ? 21.168 6.887 -5.264 1.00 83.81 95 ASP A C 1
ATOM 624 O O . ASP A 1 95 ? 20.997 7.725 -4.387 1.00 83.81 95 ASP A O 1
ATOM 628 N N . CYS A 1 96 ? 20.406 5.790 -5.357 1.00 84.38 96 CYS A N 1
ATOM 629 C CA . CYS A 1 96 ? 19.188 5.558 -4.573 1.00 84.38 96 CYS A CA 1
ATOM 630 C C . CYS A 1 96 ? 18.130 6.682 -4.699 1.00 84.38 96 CYS A C 1
ATOM 632 O O . CYS A 1 96 ? 17.189 6.715 -3.912 1.00 84.38 96 CYS A O 1
ATOM 634 N N . GLU A 1 97 ? 18.246 7.586 -5.676 1.00 85.50 97 GLU A N 1
ATOM 635 C CA . GLU A 1 97 ? 17.336 8.723 -5.899 1.00 85.50 97 GLU A CA 1
ATOM 636 C C . GLU A 1 97 ? 16.221 8.374 -6.903 1.00 85.50 97 GLU A C 1
ATOM 638 O O . GLU A 1 97 ? 15.506 9.240 -7.405 1.00 85.50 97 GLU A O 1
ATOM 643 N N . GLY A 1 98 ? 16.088 7.096 -7.266 1.00 84.00 98 GLY A N 1
ATOM 644 C CA . GLY A 1 98 ? 15.069 6.617 -8.194 1.00 84.00 98 GLY A CA 1
ATOM 645 C C . GLY A 1 98 ? 13.692 6.447 -7.562 1.00 84.00 98 GLY A C 1
ATOM 646 O O . GLY A 1 98 ? 12.709 6.427 -8.300 1.00 84.00 98 GLY A O 1
ATOM 647 N N . GLY A 1 99 ? 13.612 6.322 -6.236 1.00 86.94 99 GLY A N 1
ATOM 648 C CA . GLY A 1 99 ? 12.379 6.057 -5.493 1.00 86.94 99 GLY A CA 1
ATOM 649 C C . GLY A 1 99 ? 11.751 4.687 -5.779 1.00 86.94 99 GLY A C 1
ATOM 650 O O . GLY A 1 99 ? 12.015 4.023 -6.786 1.00 86.94 99 GLY A O 1
ATOM 651 N N . THR A 1 100 ? 10.899 4.239 -4.864 1.00 84.19 100 THR A N 1
ATOM 652 C CA . THR A 1 100 ? 10.189 2.956 -4.936 1.00 84.19 100 THR A CA 1
ATOM 653 C C . THR A 1 100 ? 8.688 3.184 -4.938 1.00 84.19 100 THR A C 1
ATOM 655 O O . THR A 1 100 ? 8.177 4.058 -4.244 1.00 84.19 100 THR A O 1
ATOM 658 N N . CYS A 1 101 ? 7.968 2.384 -5.720 1.00 84.38 101 CYS A N 1
ATOM 659 C CA . CYS A 1 101 ? 6.518 2.406 -5.671 1.00 84.38 101 CYS A CA 1
ATOM 660 C C . CYS A 1 101 ? 6.015 1.690 -4.425 1.00 84.38 101 CYS A C 1
ATOM 662 O O . CYS A 1 101 ? 6.276 0.498 -4.246 1.00 84.38 101 CYS A O 1
ATOM 664 N N . VAL A 1 102 ? 5.242 2.400 -3.617 1.00 83.12 102 VAL A N 1
ATOM 665 C CA . VAL A 1 102 ? 4.476 1.822 -2.517 1.00 83.12 102 VAL A CA 1
ATOM 666 C C . VAL A 1 102 ? 2.997 1.829 -2.885 1.00 83.12 102 VAL A C 1
ATOM 668 O O . VAL A 1 102 ? 2.552 2.760 -3.558 1.00 83.12 102 VAL A O 1
ATOM 671 N N . PRO A 1 103 ? 2.228 0.796 -2.501 1.00 75.19 103 PRO A N 1
ATOM 672 C CA . PRO A 1 103 ? 0.785 0.827 -2.673 1.00 75.19 103 PRO A CA 1
ATOM 673 C C . PRO A 1 103 ? 0.227 2.055 -1.964 1.00 75.19 103 PRO A C 1
ATOM 675 O O . PRO A 1 103 ? 0.569 2.309 -0.807 1.00 75.19 103 PRO A O 1
ATOM 678 N N . ASP A 1 104 ? -0.617 2.807 -2.667 1.00 69.31 104 ASP A N 1
ATOM 679 C CA . ASP A 1 104 ? -1.443 3.810 -2.019 1.00 69.31 104 ASP A CA 1
ATOM 680 C C . ASP A 1 104 ? -2.266 3.067 -0.963 1.00 69.31 104 ASP A C 1
ATOM 682 O O . ASP A 1 104 ? -2.958 2.087 -1.264 1.00 69.31 104 ASP A O 1
ATOM 686 N N . GLU A 1 105 ? -2.123 3.473 0.299 1.00 62.91 105 GLU A N 1
ATOM 687 C CA . GLU A 1 105 ? -2.957 2.975 1.389 1.00 62.91 105 GLU A CA 1
ATOM 688 C C . GLU A 1 105 ? -4.421 3.042 0.917 1.00 62.91 105 GLU A C 1
ATOM 690 O O . GLU A 1 105 ? -4.767 4.008 0.224 1.00 62.91 105 GLU A O 1
ATOM 695 N N . PRO A 1 106 ? -5.259 2.012 1.175 1.00 58.56 106 PRO A N 1
ATOM 696 C CA . PRO A 1 106 ? -6.598 1.921 0.604 1.00 58.56 106 PRO A CA 1
ATOM 697 C C . PRO A 1 106 ? -7.279 3.284 0.653 1.00 58.56 106 PRO A C 1
ATOM 699 O O . PRO A 1 106 ? -7.362 3.883 1.722 1.00 58.56 106 PRO A O 1
ATOM 702 N N . THR A 1 107 ? -7.745 3.756 -0.507 1.00 63.78 107 THR A N 1
ATOM 703 C CA . THR A 1 107 ? -8.252 5.115 -0.804 1.00 63.78 107 THR A CA 1
ATOM 704 C C . THR A 1 107 ? -9.436 5.567 0.058 1.00 63.78 107 THR A C 1
ATOM 706 O O . THR A 1 107 ? -10.057 6.601 -0.197 1.00 63.78 107 THR A O 1
ATOM 709 N N . CYS A 1 108 ? -9.781 4.798 1.083 1.00 75.56 108 CYS A N 1
ATOM 710 C CA . CYS A 1 108 ? -10.715 5.185 2.103 1.00 75.56 108 CYS A CA 1
ATOM 711 C C . CYS A 1 108 ? -10.191 6.388 2.877 1.00 75.56 108 CYS A C 1
ATOM 713 O O . CYS A 1 108 ? -9.133 6.369 3.497 1.00 75.56 108 CYS A O 1
ATOM 715 N N . SER A 1 109 ? -10.970 7.463 2.821 1.00 72.69 109 SER A N 1
ATOM 716 C CA . SER A 1 109 ? -10.609 8.722 3.459 1.00 72.69 109 SER A CA 1
ATOM 717 C C . SER A 1 109 ? -10.480 8.556 4.977 1.00 72.69 109 SER A C 1
ATOM 719 O O . SER A 1 109 ? -11.480 8.381 5.677 1.00 72.69 109 SER A O 1
ATOM 721 N N . GLY A 1 110 ? -9.251 8.671 5.480 1.00 74.50 110 GLY A N 1
ATOM 722 C CA . GLY A 1 110 ? -8.944 8.681 6.909 1.00 74.50 110 GLY A CA 1
ATOM 723 C C . GLY A 1 110 ? -8.842 7.293 7.557 1.00 74.50 110 GLY A C 1
ATOM 724 O O . GLY A 1 110 ? -9.084 6.272 6.911 1.00 74.50 110 GLY A O 1
ATOM 725 N N . PRO A 1 111 ? -8.477 7.251 8.853 1.00 79.69 111 PRO A N 1
ATOM 726 C CA . PRO A 1 111 ? -8.286 6.005 9.584 1.00 79.69 111 PRO A CA 1
ATOM 727 C C . PRO A 1 111 ? -9.579 5.194 9.644 1.00 79.69 111 PRO A C 1
ATOM 729 O O . PRO A 1 111 ? -10.684 5.740 9.605 1.00 79.69 111 PRO A O 1
ATOM 732 N N . ASN A 1 112 ? -9.427 3.881 9.783 1.00 84.06 112 ASN A N 1
ATOM 733 C CA . ASN A 1 112 ? -10.551 2.967 9.871 1.00 84.06 112 ASN A CA 1
ATOM 734 C C . ASN A 1 112 ? -11.459 3.346 11.066 1.00 84.06 112 ASN A C 1
ATOM 736 O O . ASN A 1 112 ? -10.975 3.371 12.198 1.00 84.06 112 ASN A O 1
ATOM 740 N N . PRO A 1 113 ? -12.757 3.652 10.874 1.00 83.94 113 PRO A N 1
ATOM 741 C CA . PRO A 1 113 ? -13.619 4.164 11.942 1.00 83.94 113 PRO A CA 1
ATOM 742 C C . PRO A 1 113 ? -14.166 3.070 12.876 1.00 83.94 113 PRO A C 1
ATOM 744 O O . PRO A 1 113 ? -15.094 3.329 13.645 1.00 83.94 113 PRO A O 1
ATOM 747 N N . VAL A 1 114 ? -13.630 1.845 12.820 1.00 90.81 114 VAL A N 1
ATOM 748 C CA . VAL A 1 114 ? -14.013 0.771 13.750 1.00 90.81 114 VAL A CA 1
ATOM 749 C C . VAL A 1 114 ? -13.716 1.173 15.189 1.00 90.81 114 VAL A C 1
ATOM 751 O O . VAL A 1 114 ? -12.724 1.841 15.487 1.00 90.81 114 VAL A O 1
ATOM 754 N N . GLY A 1 115 ? -14.565 0.708 16.096 1.00 90.12 115 GLY A N 1
ATOM 755 C CA . GLY A 1 115 ? -14.396 0.977 17.510 1.00 90.12 115 GLY A CA 1
ATOM 756 C C . GLY A 1 115 ? -13.160 0.330 18.143 1.00 90.12 115 GLY A C 1
ATOM 757 O O . GLY A 1 115 ? -12.462 -0.526 17.584 1.00 90.12 115 GLY A O 1
ATOM 758 N N . CYS A 1 116 ? -12.912 0.739 19.379 1.00 90.31 116 CYS A N 1
ATOM 759 C CA . CYS A 1 116 ? -11.731 0.364 20.144 1.00 90.31 116 CYS A CA 1
ATOM 760 C C . CYS A 1 116 ? -11.605 -1.123 20.472 1.00 90.31 116 CYS A C 1
ATOM 762 O O . CYS A 1 116 ? -10.508 -1.582 20.780 1.00 90.31 116 CYS A O 1
ATOM 764 N N . LYS A 1 117 ? -12.681 -1.910 20.394 1.00 87.19 117 LYS A N 1
ATOM 765 C CA . LYS A 1 117 ? -12.606 -3.357 20.645 1.00 87.19 117 LYS A CA 1
ATOM 766 C C . LYS A 1 117 ? -11.776 -4.100 19.604 1.00 87.19 117 LYS A C 1
ATOM 768 O O . LYS A 1 117 ? -11.268 -5.176 19.900 1.00 87.19 117 LYS A O 1
ATOM 773 N N . THR A 1 118 ? -11.628 -3.526 18.416 1.00 85.19 118 THR A N 1
ATOM 774 C CA . THR A 1 118 ? -10.850 -4.124 17.329 1.00 85.19 118 THR A CA 1
ATOM 775 C C . THR A 1 118 ? -9.499 -3.428 17.167 1.00 85.19 118 THR A C 1
ATOM 777 O O . THR A 1 118 ? -8.495 -4.105 16.973 1.00 85.19 118 THR A O 1
ATOM 780 N N . GLN A 1 119 ? -9.452 -2.093 17.256 1.00 86.25 119 GLN A N 1
ATOM 781 C CA . GLN A 1 119 ? -8.218 -1.316 17.039 1.00 86.25 119 GLN A CA 1
ATOM 782 C C . GLN A 1 119 ? -7.433 -1.000 18.318 1.00 86.25 119 GLN A C 1
ATOM 784 O O . GLN A 1 119 ? -6.275 -0.598 18.247 1.00 86.25 119 GLN A O 1
ATOM 789 N N . GLY A 1 120 ? -8.040 -1.183 19.489 1.00 86.12 120 GLY A N 1
ATOM 790 C CA . GLY A 1 120 ? -7.507 -0.677 20.748 1.00 86.12 120 GLY A CA 1
ATOM 791 C C . GLY A 1 120 ? -7.748 0.824 20.927 1.00 86.12 120 GLY A C 1
AT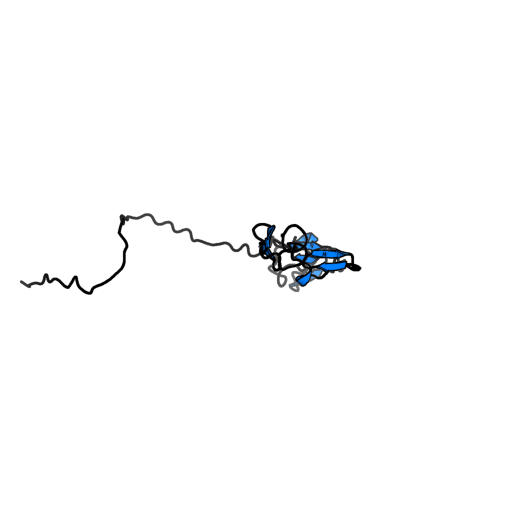OM 792 O O . GLY A 1 120 ? -8.385 1.482 20.104 1.00 86.12 120 GLY A O 1
ATOM 793 N N . CYS A 1 121 ? -7.251 1.353 22.043 1.00 89.94 121 CYS A N 1
ATOM 794 C CA . CYS A 1 121 ? -7.268 2.779 22.350 1.00 89.94 121 CYS A CA 1
ATOM 795 C C . CYS A 1 121 ? -5.842 3.327 22.448 1.00 89.94 121 CYS A C 1
ATOM 797 O O . CYS A 1 121 ? -4.932 2.573 22.803 1.00 89.94 121 CYS A O 1
ATOM 799 N N . PRO A 1 122 ? -5.638 4.626 22.166 1.00 87.56 122 PRO A N 1
ATOM 800 C CA . PRO A 1 122 ? -4.363 5.281 22.431 1.00 87.56 122 PRO A CA 1
ATOM 801 C C . PRO A 1 122 ? -4.037 5.263 23.934 1.00 87.56 122 PRO A C 1
ATOM 803 O O . PRO A 1 122 ? -4.908 5.035 24.779 1.00 87.56 122 PRO A O 1
ATOM 806 N N . GLU A 1 123 ? -2.771 5.508 24.274 1.00 90.31 123 GLU A N 1
ATOM 807 C CA . GLU A 1 123 ? -2.309 5.467 25.664 1.00 90.31 123 GLU A CA 1
ATOM 808 C C . GLU A 1 123 ? -3.123 6.391 26.586 1.00 90.31 123 GLU A C 1
ATOM 810 O O . GLU A 1 123 ? -3.465 7.522 26.235 1.00 90.31 123 GLU A O 1
ATOM 815 N N . GLY A 1 124 ? -3.436 5.897 27.789 1.00 88.12 124 GLY A N 1
ATOM 816 C CA . GLY A 1 124 ? -4.241 6.623 28.778 1.00 88.12 124 GLY A CA 1
ATOM 817 C C . GLY A 1 124 ? -5.754 6.605 28.523 1.00 88.12 124 GLY A C 1
ATOM 818 O O . GLY A 1 124 ? -6.496 7.276 29.242 1.00 88.12 124 GLY A O 1
ATOM 819 N N . GLN A 1 125 ? -6.232 5.843 27.536 1.00 92.81 125 GLN A N 1
ATOM 820 C CA . GLN A 1 125 ? -7.657 5.627 27.287 1.00 92.81 125 GLN A CA 1
ATOM 821 C C . GLN A 1 125 ? -8.037 4.153 27.466 1.00 92.81 125 GLN A C 1
ATOM 823 O O . GLN A 1 125 ? -7.241 3.248 27.217 1.00 92.81 125 GLN A O 1
ATOM 828 N N . ILE A 1 126 ? -9.275 3.912 27.893 1.00 90.56 126 ILE A N 1
ATOM 829 C CA . ILE A 1 126 ? -9.882 2.583 27.979 1.00 90.56 126 ILE A CA 1
ATOM 830 C C . ILE A 1 126 ? -11.027 2.468 26.980 1.00 90.56 126 ILE A C 1
ATOM 832 O O . ILE A 1 126 ? -11.701 3.447 26.657 1.00 90.56 126 ILE A O 1
ATOM 836 N N . CYS A 1 127 ? -11.257 1.253 26.496 1.00 91.69 127 CYS A N 1
ATOM 837 C CA . CYS A 1 127 ? -12.381 0.973 25.619 1.00 91.69 127 CYS A CA 1
ATOM 838 C C . CYS A 1 127 ? -13.664 0.834 26.448 1.00 91.69 127 CYS A C 1
ATOM 840 O O . CYS A 1 127 ? -13.729 -0.027 27.325 1.00 91.69 127 CYS A O 1
ATOM 842 N N . ALA A 1 128 ? -14.663 1.673 26.174 1.00 89.06 128 ALA A N 1
ATOM 843 C CA . ALA A 1 128 ? -15.965 1.642 26.833 1.00 89.06 128 ALA A CA 1
ATOM 844 C C . ALA A 1 128 ? -17.095 1.312 25.850 1.00 89.06 128 ALA A C 1
ATOM 846 O O . ALA A 1 128 ? -17.051 1.663 24.670 1.00 89.06 128 ALA A O 1
ATOM 847 N N . ASP A 1 129 ? -18.144 0.674 26.363 1.00 82.94 129 ASP A N 1
ATOM 848 C CA . ASP A 1 129 ? -19.341 0.283 25.607 1.00 82.94 129 ASP A CA 1
ATOM 849 C C . ASP A 1 129 ? -20.378 1.411 25.454 1.00 82.94 129 ASP A C 1
ATOM 851 O O . ASP A 1 129 ? -21.399 1.242 24.797 1.00 82.94 129 ASP A O 1
ATOM 855 N N . GLU A 1 130 ? -20.114 2.582 26.032 1.00 76.31 130 GLU A N 1
ATOM 856 C CA . GLU A 1 130 ? -21.070 3.694 26.144 1.00 76.31 130 GLU A CA 1
ATOM 857 C C . GLU A 1 130 ? -21.270 4.488 24.829 1.00 76.31 130 GLU A C 1
ATOM 859 O O . GLU A 1 130 ? -22.040 5.448 24.793 1.00 76.31 130 GLU A O 1
ATOM 864 N N . GLY A 1 131 ? -20.584 4.123 23.738 1.00 77.69 131 GLY A N 1
ATOM 865 C CA . GLY A 1 131 ? -20.634 4.832 22.455 1.00 77.69 131 GLY A CA 1
ATOM 866 C C . GLY A 1 131 ? -20.915 3.921 21.261 1.00 77.69 131 GLY A C 1
ATOM 867 O O . GLY A 1 131 ? -20.447 2.784 21.202 1.00 77.69 131 GLY A O 1
ATOM 868 N N . CYS A 1 132 ? -21.665 4.434 20.280 1.00 82.50 132 CYS A N 1
ATOM 869 C CA . CYS A 1 132 ? -21.963 3.697 19.055 1.00 82.50 132 CYS A CA 1
ATOM 870 C C . CYS A 1 132 ? -20.815 3.838 18.050 1.00 82.50 132 CYS A C 1
ATOM 872 O O . CYS A 1 132 ? -20.790 4.764 17.241 1.00 82.50 132 CYS A O 1
ATOM 874 N N . ALA A 1 133 ? -19.881 2.893 18.107 1.00 89.88 133 ALA A N 1
ATOM 875 C CA . ALA A 1 133 ? -18.879 2.689 17.071 1.00 89.88 133 ALA A CA 1
ATOM 876 C C . ALA A 1 133 ? -19.134 1.354 16.349 1.00 89.88 133 ALA A C 1
ATOM 878 O O . ALA A 1 133 ? -19.554 0.384 16.992 1.00 89.88 133 ALA A O 1
ATOM 879 N N . PRO A 1 134 ? -18.884 1.274 15.035 1.00 88.31 134 PRO A N 1
ATOM 880 C CA . PRO A 1 134 ? -19.036 0.037 14.275 1.00 88.31 134 PRO A CA 1
ATOM 881 C C . PRO A 1 134 ? -18.027 -1.022 14.740 1.00 88.31 134 PRO A C 1
ATOM 883 O O . PRO A 1 134 ? -16.875 -0.692 15.035 1.00 88.31 134 PRO A O 1
ATOM 886 N N . SER A 1 135 ? -18.429 -2.296 14.818 1.00 87.81 135 SER A N 1
ATOM 887 C CA . SER A 1 135 ? -17.482 -3.377 15.156 1.00 87.81 135 SER A CA 1
ATOM 888 C C . SER A 1 135 ? -16.601 -3.784 13.980 1.00 87.81 135 SER A C 1
ATOM 890 O O . SER A 1 135 ? -15.443 -4.163 14.180 1.00 87.81 135 SER A O 1
ATOM 892 N N . VAL A 1 136 ? -17.129 -3.678 12.759 1.00 88.81 136 VAL A N 1
ATOM 893 C CA . VAL A 1 136 ? -16.443 -4.060 11.529 1.00 88.81 136 VAL A CA 1
ATOM 894 C C . VAL A 1 136 ? -16.626 -2.965 10.491 1.00 88.81 136 VAL A C 1
ATOM 896 O O . VAL A 1 136 ? -17.739 -2.513 10.227 1.00 88.81 136 VAL A O 1
ATOM 899 N N . CYS A 1 137 ? -15.524 -2.580 9.859 1.00 88.50 137 CYS A N 1
ATOM 900 C CA . CYS A 1 137 ? -15.549 -1.770 8.656 1.00 88.50 137 CYS A CA 1
ATOM 901 C C . CYS A 1 137 ? -14.639 -2.387 7.602 1.00 88.50 137 CYS A C 1
ATOM 903 O O . CYS A 1 137 ? -13.543 -2.864 7.903 1.00 88.50 137 CYS A O 1
ATOM 905 N N . THR A 1 138 ? -15.096 -2.335 6.360 1.00 88.06 138 THR A N 1
ATOM 906 C CA . THR A 1 138 ? -14.342 -2.729 5.175 1.00 88.06 138 THR A CA 1
ATOM 907 C C . THR A 1 138 ? -14.169 -1.505 4.293 1.00 88.06 138 THR A C 1
ATOM 909 O O . THR A 1 138 ? -15.110 -0.736 4.106 1.00 88.06 138 THR A O 1
ATOM 912 N N . CYS A 1 139 ? -12.965 -1.314 3.762 1.00 86.38 139 CYS A N 1
ATOM 913 C CA . CYS A 1 139 ? -12.739 -0.266 2.783 1.00 86.38 139 CYS A CA 1
ATOM 914 C C . CYS A 1 139 ? -13.336 -0.669 1.429 1.00 86.38 139 CYS A C 1
ATOM 916 O O . CYS A 1 139 ? -13.055 -1.764 0.940 1.00 86.38 139 CYS A O 1
ATOM 918 N N . ASP A 1 140 ? -14.138 0.216 0.838 1.00 85.44 140 ASP A N 1
ATOM 919 C CA . ASP A 1 140 ? -14.552 0.141 -0.561 1.00 85.44 140 ASP A CA 1
ATOM 920 C C . ASP A 1 140 ? -13.580 0.991 -1.406 1.00 85.44 140 ASP A C 1
ATOM 922 O O . ASP A 1 140 ? -13.663 2.224 -1.361 1.00 85.44 140 ASP A O 1
ATOM 926 N N . PRO A 1 141 ? -12.624 0.373 -2.128 1.00 73.94 141 PRO A N 1
ATOM 927 C CA . PRO A 1 141 ? -11.598 1.111 -2.865 1.00 73.94 141 PRO A CA 1
ATOM 928 C C . PRO A 1 141 ? -12.163 1.840 -4.091 1.00 73.94 141 PRO A C 1
ATOM 930 O O . PRO A 1 141 ? -11.622 2.872 -4.486 1.00 73.94 141 PRO A O 1
ATOM 933 N N . ASP A 1 142 ? -13.265 1.345 -4.667 1.00 77.12 142 ASP A N 1
ATOM 934 C CA . ASP A 1 142 ? -13.930 1.952 -5.825 1.00 77.12 142 ASP A CA 1
ATOM 935 C C . ASP A 1 142 ? -14.590 3.290 -5.471 1.00 77.12 142 ASP A C 1
ATOM 937 O O . ASP A 1 142 ? -14.639 4.216 -6.283 1.00 77.12 142 ASP A O 1
ATOM 941 N N . ARG A 1 143 ? -15.129 3.397 -4.253 1.00 80.00 143 ARG A N 1
ATOM 942 C CA . ARG A 1 143 ? -15.850 4.581 -3.777 1.00 80.00 143 ARG A CA 1
ATOM 943 C C . ARG A 1 143 ? -15.073 5.400 -2.746 1.00 80.00 143 ARG A C 1
ATOM 945 O O . ARG A 1 143 ? -15.588 6.434 -2.314 1.00 80.00 143 ARG A O 1
ATOM 952 N N . GLY A 1 144 ? -13.890 4.944 -2.332 1.00 78.94 144 GLY A N 1
ATOM 953 C CA . GLY A 1 144 ? -13.002 5.641 -1.398 1.00 78.94 144 GLY A CA 1
ATOM 954 C C . GLY A 1 144 ? -13.618 5.898 -0.018 1.00 78.94 144 GLY A C 1
ATOM 955 O O . GLY A 1 144 ? -13.307 6.907 0.623 1.00 78.94 144 GLY A O 1
ATOM 956 N N . HIS A 1 145 ? -14.522 5.028 0.449 1.00 84.00 145 HIS A N 1
ATOM 957 C CA . HIS A 1 145 ? -15.167 5.174 1.757 1.00 84.00 145 HIS A CA 1
ATOM 958 C C . HIS A 1 145 ? -15.299 3.866 2.533 1.00 84.00 145 HIS A C 1
ATOM 960 O O . HIS A 1 145 ? -15.365 2.770 1.979 1.00 84.00 145 HIS A O 1
ATOM 966 N N . TRP A 1 146 ? -15.382 4.010 3.854 1.00 87.75 146 TRP A N 1
ATOM 967 C CA . TRP A 1 146 ? -15.557 2.904 4.782 1.00 87.75 146 TRP A CA 1
ATOM 968 C C . TRP A 1 146 ? -17.008 2.417 4.799 1.00 87.75 146 TRP A C 1
ATOM 970 O O . TRP A 1 146 ? -17.936 3.174 5.093 1.00 87.75 146 TRP A O 1
ATOM 980 N N . LEU A 1 147 ? -17.198 1.130 4.523 1.00 89.94 147 LEU A N 1
ATOM 981 C CA . LEU A 1 147 ? -18.458 0.420 4.703 1.00 89.94 147 LEU A CA 1
ATOM 982 C C . LEU A 1 147 ? -18.448 -0.242 6.076 1.00 89.94 147 LEU A C 1
ATOM 984 O O . LEU A 1 147 ? -17.741 -1.224 6.295 1.00 89.94 147 LEU A O 1
ATOM 988 N N . CYS A 1 148 ? -19.233 0.304 6.995 1.00 90.12 148 CYS A N 1
ATOM 989 C CA . CYS A 1 148 ? -19.244 -0.110 8.391 1.00 90.12 148 CYS A CA 1
ATOM 990 C C . CYS A 1 148 ? -20.560 -0.763 8.802 1.00 90.12 148 CYS A C 1
ATOM 992 O O . CYS A 1 148 ? -21.639 -0.378 8.344 1.00 90.12 148 CYS A O 1
ATOM 994 N N . THR A 1 149 ? -20.478 -1.718 9.721 1.00 88.94 149 THR A N 1
ATOM 995 C CA . THR A 1 149 ? -21.647 -2.300 10.377 1.00 88.94 149 THR A CA 1
ATOM 996 C C . THR A 1 149 ? -22.261 -1.294 11.356 1.00 88.94 149 THR A C 1
ATOM 998 O O . THR A 1 149 ? -21.575 -0.697 12.174 1.00 88.94 149 THR A O 1
ATOM 1001 N N . ALA A 1 150 ? -23.578 -1.090 11.309 1.00 87.38 150 ALA A N 1
ATOM 1002 C CA . ALA A 1 150 ? -24.284 -0.183 12.227 1.00 87.38 150 ALA A CA 1
ATOM 1003 C C . ALA A 1 150 ? -24.655 -0.865 13.562 1.00 87.38 150 ALA A C 1
ATOM 1005 O O . ALA A 1 150 ? -25.719 -0.623 14.125 1.00 87.38 150 ALA A O 1
ATOM 1006 N N . ASP A 1 151 ? -23.813 -1.782 14.035 1.00 87.00 151 ASP A N 1
ATOM 1007 C CA . ASP A 1 151 ? -24.101 -2.664 15.168 1.00 87.00 151 ASP A CA 1
ATOM 1008 C C . ASP A 1 151 ? -23.762 -2.043 16.531 1.00 87.00 151 ASP A C 1
ATOM 1010 O O . ASP A 1 151 ? -24.058 -2.646 17.559 1.00 87.00 151 ASP A O 1
ATOM 1014 N N . CYS A 1 152 ? -23.136 -0.858 16.551 1.00 87.69 152 CYS A N 1
ATOM 1015 C CA . CYS A 1 152 ? -22.653 -0.177 17.759 1.00 87.69 152 CYS A CA 1
ATOM 1016 C C . CYS 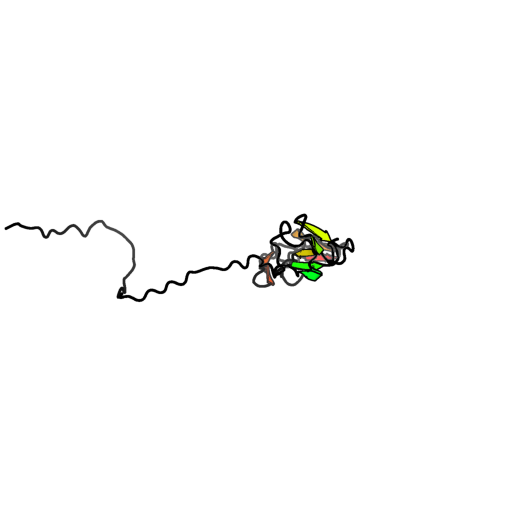A 1 152 ? -21.779 -1.062 18.678 1.00 87.69 152 CYS A C 1
ATOM 1018 O O . CYS A 1 152 ? -21.558 -0.722 19.838 1.00 87.69 152 CYS A O 1
ATOM 1020 N N . GLY A 1 153 ? -21.284 -2.204 18.197 1.00 86.75 153 GLY A N 1
ATOM 1021 C CA . GLY A 1 153 ? -20.579 -3.185 19.008 1.00 86.75 153 GLY A CA 1
ATOM 1022 C C . GLY A 1 153 ? -19.100 -2.874 19.187 1.00 86.75 153 GLY A C 1
ATOM 1023 O O . GLY A 1 153 ? -18.455 -3.540 19.994 1.00 86.75 153 GLY A O 1
ATOM 1024 N N . GLY A 1 154 ? -18.560 -1.881 18.475 1.00 88.19 154 GLY A N 1
ATOM 1025 C CA . GLY A 1 154 ? -17.130 -1.576 18.426 1.00 88.19 154 GLY A CA 1
ATOM 1026 C C . GLY A 1 154 ? -16.569 -0.882 19.666 1.00 88.19 154 GLY A C 1
ATOM 1027 O O . GLY A 1 154 ? -15.369 -0.979 19.906 1.00 88.19 154 GLY A O 1
ATOM 1028 N N . GLY A 1 155 ? -17.405 -0.217 20.468 1.00 89.56 155 GLY A N 1
ATOM 1029 C CA . GLY A 1 155 ? -16.968 0.558 21.635 1.00 89.56 155 GLY A CA 1
ATOM 1030 C C . GLY A 1 155 ? -16.232 1.861 21.287 1.00 89.56 155 GLY A C 1
ATOM 1031 O O . GLY A 1 155 ? -15.713 2.043 20.187 1.00 89.56 155 GLY A O 1
ATOM 1032 N N . THR A 1 156 ? -16.183 2.792 22.237 1.00 89.75 156 THR A N 1
ATOM 1033 C CA . THR A 1 156 ? -15.533 4.107 22.098 1.00 89.75 156 THR A CA 1
ATOM 1034 C C . THR A 1 156 ? -14.432 4.279 23.138 1.00 89.75 156 THR A C 1
ATOM 1036 O O . THR A 1 156 ? -14.585 3.860 24.284 1.00 89.75 156 THR A O 1
ATOM 1039 N N . CYS A 1 157 ? -13.320 4.904 22.751 1.00 90.00 157 CYS A N 1
ATOM 1040 C CA . CYS A 1 157 ? -12.261 5.222 23.699 1.00 90.00 157 CYS A CA 1
ATOM 1041 C C . CYS A 1 157 ? -12.667 6.371 24.617 1.00 90.00 157 CYS A C 1
ATOM 1043 O O . CYS A 1 157 ? -13.064 7.443 24.159 1.00 90.00 157 CYS A O 1
ATOM 1045 N N . VAL A 1 158 ? -12.525 6.146 25.918 1.00 90.56 158 VAL A N 1
ATOM 1046 C CA . VAL A 1 158 ? -12.763 7.142 26.964 1.00 90.56 158 VAL A CA 1
ATOM 1047 C C . VAL A 1 158 ? -11.523 7.265 27.850 1.00 90.56 158 VAL A C 1
ATOM 1049 O O . VAL A 1 158 ? -10.738 6.317 27.921 1.00 90.56 158 VAL A O 1
ATOM 1052 N N . PRO A 1 159 ? -11.300 8.407 28.523 1.00 90.00 159 PRO A N 1
ATOM 1053 C CA . PRO A 1 159 ? -10.186 8.554 29.456 1.00 90.00 159 PRO A CA 1
ATOM 1054 C C . PRO A 1 159 ? -10.183 7.447 30.517 1.00 90.00 159 PRO A C 1
ATOM 1056 O O . PRO A 1 159 ? -11.233 7.118 31.073 1.00 90.00 159 PRO A O 1
ATOM 1059 N N . ALA A 1 160 ? -9.007 6.874 30.784 1.00 84.44 160 ALA A N 1
ATOM 1060 C CA . ALA A 1 160 ? -8.839 5.918 31.870 1.00 84.44 160 ALA A CA 1
ATOM 1061 C C . ALA A 1 160 ? -9.087 6.606 33.234 1.00 84.44 160 ALA A C 1
ATOM 1063 O O . ALA A 1 160 ? -8.684 7.763 33.394 1.00 84.44 160 ALA A O 1
ATOM 1064 N N . PRO A 1 161 ? -9.761 5.935 34.187 1.00 76.50 161 PRO A N 1
ATOM 1065 C CA . PRO A 1 161 ? -9.981 6.453 35.538 1.00 76.50 161 PRO A CA 1
ATOM 1066 C C . PRO A 1 161 ? -8.700 6.539 36.378 1.00 76.50 161 PRO A C 1
ATOM 1068 O O . PRO A 1 161 ? -7.744 5.775 36.107 1.00 76.50 161 PRO A O 1
#

Foldseek 3Di:
DDDDDDDDDDDDDDDDDDDDDDDDDDDDDDDDDDDDPPPPPPDDDDDPLPQADDDAQFACVQVNDPPQWDFDLPFQTFNDWDADNVRSYIDGDRPSRRTHIDGNDQLAPDDAQFACVPVNDPPQWDFALPFQTFNDWDGDSVVNHIDGDRPSRRTHIDGDD

Secondary structure (DSSP, 8-state):
----------------------------------------------S--SSSSSS----HHHH---TTEEEETTS---S-EEE-TTT--EEE-TT-TT-EEEEPP-SSSSS----HHHH---TTEEEESSS---S-EEEETTTTEEEE----TT-EEEE--

Sequence (161 aa):
MRLSKIAFSLCSSSALSLLVAACGSSPLGGDGDSASSAGHGASASSGPGTECGGPSPVGCHAQGCPEGQSCVDEGCAPSRCGCDPETGAWYCTEDCEGGTCVPDEPTCSGPNPVGCKTQGCPEGQICADEGCAPSVCTCDPDRGHWLCTADCGGGTCVPAP

pLDDT: mean 71.63, std 17.91, range [36.78, 92.81]